Protein AF-A0A1V5RUN4-F1 (afdb_monomer)

pLDDT: mean 90.46, std 11.49, range [40.0, 98.62]

Structure (mmCIF, N/CA/C/O backbone):
data_AF-A0A1V5RUN4-F1
#
_entry.id   AF-A0A1V5RUN4-F1
#
loop_
_atom_site.group_PDB
_atom_site.id
_atom_site.type_symbol
_atom_site.label_atom_id
_atom_site.label_alt_id
_atom_site.label_comp_id
_atom_site.label_asym_id
_atom_site.label_entity_id
_atom_site.label_seq_id
_atom_site.pdbx_PDB_ins_code
_atom_site.Cartn_x
_atom_site.Cartn_y
_atom_site.Cartn_z
_atom_site.occupancy
_atom_site.B_iso_or_equiv
_atom_site.auth_seq_id
_atom_site.auth_comp_id
_atom_site.auth_asym_id
_atom_site.auth_atom_id
_atom_site.pdbx_PDB_model_num
ATOM 1 N N . MET A 1 1 ? -19.929 -7.675 33.855 1.00 40.00 1 MET A N 1
ATOM 2 C CA . MET A 1 1 ? -20.722 -7.182 32.704 1.00 40.00 1 MET A CA 1
ATOM 3 C C . MET A 1 1 ? -19.968 -7.505 31.423 1.00 40.00 1 MET A C 1
ATOM 5 O O . MET A 1 1 ? -18.819 -7.101 31.313 1.00 40.00 1 MET A O 1
ATOM 9 N N . ASN A 1 2 ? -20.564 -8.242 30.479 1.00 42.56 2 ASN A N 1
ATOM 10 C CA . ASN A 1 2 ? -19.966 -8.442 29.155 1.00 42.56 2 ASN A CA 1
ATOM 11 C C . ASN A 1 2 ? -19.930 -7.090 28.438 1.00 42.56 2 ASN A C 1
ATOM 13 O O . ASN A 1 2 ? -20.956 -6.627 27.943 1.00 42.56 2 ASN A O 1
ATOM 17 N N . ALA A 1 3 ? -18.767 -6.439 28.421 1.00 52.59 3 ALA A N 1
ATOM 18 C CA . ALA A 1 3 ? -18.533 -5.253 27.614 1.00 52.59 3 ALA A CA 1
ATOM 19 C C . ALA A 1 3 ? -18.664 -5.656 26.139 1.00 52.59 3 ALA A C 1
ATOM 21 O O . ALA A 1 3 ? -17.730 -6.158 25.518 1.00 52.59 3 ALA A O 1
ATOM 22 N N . THR A 1 4 ? -19.866 -5.512 25.587 1.00 57.59 4 THR A N 1
ATOM 23 C CA . THR A 1 4 ? -20.143 -5.721 24.167 1.00 57.59 4 THR A CA 1
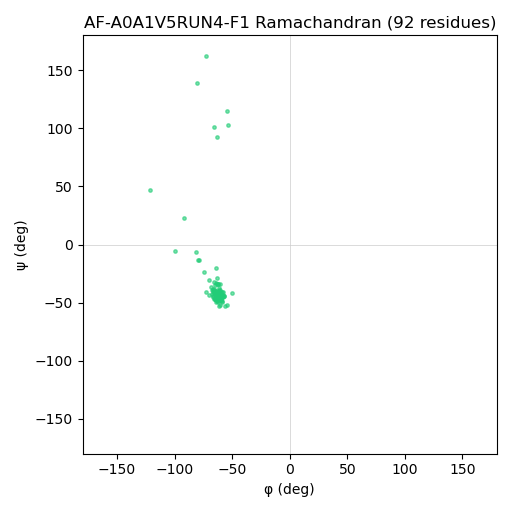ATOM 24 C C . THR A 1 4 ? -19.184 -4.844 23.365 1.00 57.59 4 THR A C 1
ATOM 26 O O . THR A 1 4 ? -19.263 -3.618 23.470 1.00 57.59 4 THR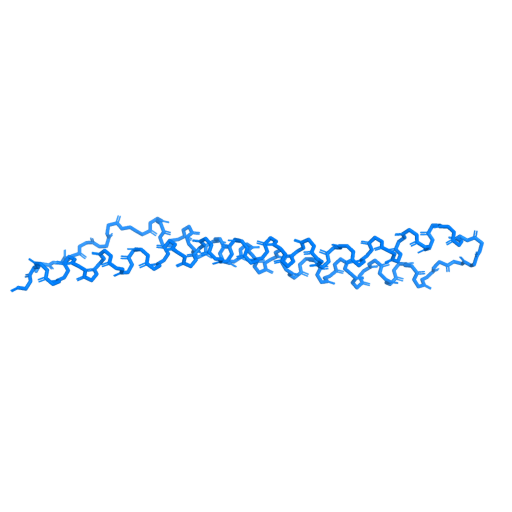 A O 1
ATOM 29 N N . ARG A 1 5 ? -18.270 -5.453 22.591 1.00 60.69 5 ARG A N 1
ATOM 30 C CA . ARG A 1 5 ? -17.397 -4.744 21.640 1.00 60.69 5 ARG A CA 1
ATOM 31 C C . ARG A 1 5 ? -18.284 -3.910 20.718 1.00 60.69 5 ARG A C 1
ATOM 33 O O . ARG A 1 5 ? -18.930 -4.460 19.833 1.00 60.69 5 ARG A O 1
ATOM 40 N N . LYS A 1 6 ? -18.358 -2.597 20.952 1.00 65.62 6 LYS A N 1
ATOM 41 C CA . LYS A 1 6 ? -19.274 -1.700 20.227 1.00 65.62 6 LYS A CA 1
ATOM 42 C C . LYS A 1 6 ? -18.768 -1.302 18.840 1.00 65.62 6 LYS A C 1
ATOM 44 O O . LYS A 1 6 ? -19.562 -0.826 18.036 1.00 65.62 6 LYS A O 1
ATOM 49 N N . TYR A 1 7 ? -17.495 -1.553 18.523 1.00 75.19 7 TYR A N 1
ATOM 50 C CA . TYR A 1 7 ? -16.875 -1.095 17.271 1.00 75.19 7 TYR A CA 1
ATOM 51 C C . TYR A 1 7 ? -16.304 -2.202 16.374 1.00 75.19 7 TYR A C 1
ATOM 53 O O . TYR A 1 7 ? -15.190 -2.058 15.861 1.00 75.19 7 TYR A O 1
ATOM 61 N N . PRO A 1 8 ? -17.038 -3.305 16.123 1.00 82.50 8 PRO A N 1
ATOM 62 C CA . PRO A 1 8 ? -16.545 -4.349 15.232 1.00 82.50 8 PRO A CA 1
ATOM 63 C C . PRO A 1 8 ? -16.328 -3.805 13.813 1.00 82.50 8 PRO A C 1
ATOM 65 O O . PRO A 1 8 ? -15.326 -4.126 13.184 1.00 82.50 8 PRO A O 1
ATOM 68 N N . LEU A 1 9 ? -17.209 -2.914 13.344 1.00 88.62 9 LEU A N 1
ATOM 69 C CA . LEU A 1 9 ? -17.120 -2.327 12.008 1.00 88.62 9 LEU A CA 1
ATOM 70 C C . LEU A 1 9 ? -15.873 -1.448 11.833 1.00 88.62 9 LEU A C 1
ATOM 72 O O . LEU A 1 9 ? -15.149 -1.611 10.858 1.00 88.62 9 LEU A O 1
ATOM 76 N N . LEU A 1 10 ? -15.579 -0.554 12.782 1.00 91.62 10 LEU A N 1
ATOM 77 C CA . LEU A 1 10 ? -14.399 0.318 12.698 1.00 91.62 10 LEU A CA 1
ATOM 78 C C . LEU A 1 10 ? -13.094 -0.484 12.750 1.00 91.62 10 LEU A C 1
ATOM 80 O O . LEU A 1 10 ? -12.144 -0.150 12.046 1.00 91.62 10 LEU A O 1
ATOM 84 N N . ARG A 1 11 ? -13.058 -1.577 13.523 1.00 91.88 11 ARG A N 1
ATOM 85 C CA . ARG A 1 11 ? -11.893 -2.467 13.571 1.00 91.88 11 ARG A CA 1
ATOM 86 C C . ARG A 1 11 ? -11.702 -3.214 1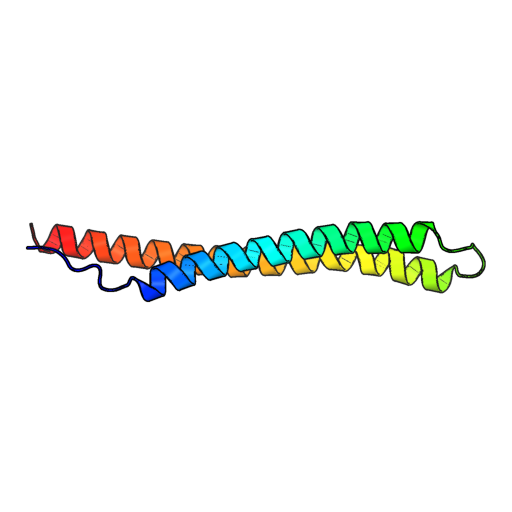2.244 1.00 91.88 11 ARG A C 1
ATOM 88 O O . ARG A 1 11 ? -10.569 -3.367 11.795 1.00 91.88 11 ARG A O 1
ATOM 95 N N . VAL A 1 12 ? -12.791 -3.600 11.571 1.00 94.88 12 VAL A N 1
ATOM 96 C CA . VAL A 1 12 ? -12.736 -4.141 10.200 1.00 94.88 12 VAL A CA 1
ATOM 97 C C . VAL A 1 12 ? -12.230 -3.087 9.219 1.00 94.88 12 VAL A C 1
ATOM 99 O O . VAL A 1 12 ? -11.305 -3.378 8.468 1.00 94.88 12 VAL A O 1
ATOM 102 N N . ILE A 1 13 ? -12.762 -1.861 9.251 1.00 95.19 13 ILE A N 1
ATOM 103 C CA . ILE A 1 13 ? -12.317 -0.763 8.375 1.00 95.19 13 ILE A CA 1
ATOM 104 C C . ILE A 1 13 ? -10.819 -0.490 8.564 1.00 95.19 13 ILE A C 1
ATOM 106 O O . ILE A 1 13 ? -10.086 -0.396 7.582 1.00 95.19 13 ILE A O 1
ATOM 110 N N . ALA A 1 14 ? -10.343 -0.430 9.810 1.00 95.44 14 ALA A N 1
ATOM 111 C CA . ALA A 1 14 ? -8.929 -0.256 10.127 1.00 95.44 14 ALA A CA 1
ATOM 112 C C . ALA A 1 14 ? -8.050 -1.352 9.502 1.00 95.44 14 ALA A C 1
ATOM 114 O O . ALA A 1 14 ? -7.013 -1.052 8.908 1.00 95.44 14 ALA A O 1
ATOM 115 N N . THR A 1 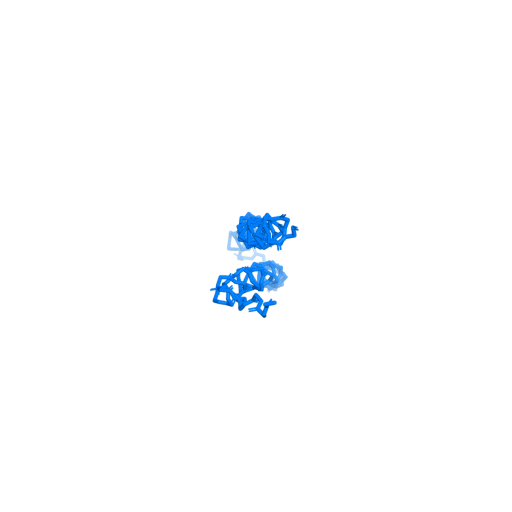15 ? -8.471 -2.615 9.592 1.00 97.12 15 THR A N 1
ATOM 116 C CA . THR A 1 15 ? -7.766 -3.736 8.957 1.00 97.12 15 THR A CA 1
ATOM 117 C C . THR A 1 15 ? -7.823 -3.647 7.434 1.00 97.12 15 THR A C 1
ATOM 119 O O . THR A 1 15 ? -6.792 -3.807 6.786 1.00 97.12 15 THR A O 1
ATOM 122 N N . VAL A 1 16 ? -8.987 -3.343 6.854 1.00 97.94 16 VAL A N 1
ATOM 123 C CA . VAL A 1 16 ? -9.156 -3.196 5.400 1.00 97.94 16 VAL A CA 1
ATOM 124 C C . VAL A 1 16 ? -8.240 -2.101 4.858 1.00 97.94 16 VAL A C 1
ATOM 126 O O . VAL A 1 16 ? -7.547 -2.342 3.877 1.00 97.94 16 VAL A O 1
ATOM 129 N N . LEU A 1 17 ? -8.152 -0.942 5.519 1.00 97.94 17 LEU A N 1
ATOM 130 C CA . LEU A 1 17 ? -7.242 0.137 5.116 1.00 97.94 17 LEU A CA 1
ATOM 131 C C . LEU A 1 17 ? -5.781 -0.322 5.083 1.00 97.94 17 LEU A C 1
ATOM 133 O O . LEU A 1 17 ? -5.073 -0.044 4.117 1.00 97.94 17 LEU A O 1
ATOM 137 N N . LYS A 1 18 ? -5.335 -1.074 6.097 1.00 97.94 18 LYS A N 1
ATOM 138 C CA . LYS A 1 18 ? -3.971 -1.628 6.134 1.00 97.94 18 LYS A CA 1
ATOM 139 C C . LYS A 1 18 ? -3.740 -2.660 5.031 1.00 97.94 18 LYS A C 1
ATOM 141 O O . LYS A 1 18 ? -2.676 -2.662 4.422 1.00 97.94 18 LYS A O 1
ATOM 146 N N . VAL A 1 19 ? -4.722 -3.519 4.755 1.00 98.44 19 VAL A N 1
ATOM 147 C CA . VAL A 1 19 ? -4.642 -4.511 3.670 1.00 98.44 19 VAL A CA 1
ATOM 148 C C . VAL A 1 19 ? -4.569 -3.815 2.311 1.00 98.44 19 VAL A C 1
ATOM 150 O O . VAL A 1 19 ? -3.690 -4.129 1.515 1.00 98.44 19 VAL A O 1
ATOM 153 N N . VAL A 1 20 ? -5.432 -2.829 2.060 1.00 98.31 20 VAL A N 1
ATOM 154 C CA . VAL A 1 20 ? -5.427 -2.044 0.816 1.00 98.31 20 VAL A CA 1
ATOM 155 C C . VAL A 1 20 ? -4.109 -1.287 0.651 1.00 98.31 20 VAL A C 1
ATOM 157 O O . VAL A 1 20 ? -3.569 -1.264 -0.453 1.00 98.31 20 VAL A O 1
ATOM 160 N N . ALA A 1 21 ? -3.545 -0.740 1.733 1.00 98.38 21 ALA A N 1
ATOM 161 C CA . ALA A 1 21 ? -2.220 -0.125 1.702 1.00 98.38 21 ALA A CA 1
ATOM 162 C C . ALA A 1 21 ? -1.173 -1.105 1.148 1.00 98.38 21 ALA A C 1
ATOM 164 O O . ALA A 1 21 ? -0.472 -0.783 0.188 1.00 98.38 21 ALA A O 1
ATOM 165 N N . TRP A 1 22 ? -1.106 -2.321 1.700 1.00 98.62 22 TRP A N 1
ATOM 166 C CA . TRP A 1 22 ? -0.188 -3.360 1.226 1.00 98.62 22 TRP A CA 1
ATOM 167 C C . TRP A 1 22 ? -0.426 -3.749 -0.233 1.00 98.62 22 TRP A C 1
ATOM 169 O O . TRP A 1 22 ? 0.537 -3.890 -0.984 1.00 98.62 22 TRP A O 1
ATOM 179 N N . VAL A 1 23 ? -1.687 -3.876 -0.653 1.00 98.44 23 VAL A N 1
ATOM 180 C CA . VAL A 1 23 ? -2.035 -4.164 -2.053 1.00 98.44 23 VAL A CA 1
ATOM 181 C C . VAL A 1 23 ? -1.485 -3.082 -2.984 1.00 98.44 23 VAL A C 1
ATOM 183 O O . VAL A 1 23 ? -0.870 -3.411 -3.996 1.00 98.44 23 VAL A O 1
ATOM 186 N N . ILE A 1 24 ? -1.643 -1.804 -2.632 1.00 98.19 24 ILE A N 1
ATOM 187 C CA . ILE A 1 24 ? -1.131 -0.679 -3.429 1.00 98.19 24 ILE A CA 1
ATOM 188 C C . ILE A 1 24 ? 0.398 -0.694 -3.489 1.00 98.19 24 ILE A C 1
ATOM 190 O O . ILE A 1 24 ? 0.964 -0.514 -4.567 1.00 98.19 24 ILE A O 1
ATOM 194 N N . LEU A 1 25 ? 1.074 -0.950 -2.365 1.00 98.31 25 LEU A N 1
ATOM 195 C CA . LEU A 1 25 ? 2.534 -1.032 -2.333 1.00 98.31 25 LEU A CA 1
ATOM 196 C C . LEU A 1 25 ? 3.054 -2.148 -3.248 1.00 98.31 25 LEU A C 1
ATOM 198 O O . LEU A 1 25 ? 3.943 -1.916 -4.066 1.00 98.31 25 LEU A O 1
ATOM 202 N N . ILE A 1 26 ? 2.464 -3.343 -3.146 1.00 98.25 26 ILE A N 1
ATOM 203 C CA . ILE A 1 26 ? 2.822 -4.495 -3.981 1.00 98.25 26 ILE A CA 1
ATOM 204 C C . ILE A 1 26 ? 2.557 -4.185 -5.458 1.00 98.25 26 ILE A C 1
ATOM 206 O O . ILE A 1 26 ? 3.422 -4.432 -6.296 1.00 98.25 26 ILE A O 1
ATOM 210 N N . ALA A 1 27 ? 1.405 -3.595 -5.786 1.00 97.69 27 ALA A N 1
ATOM 211 C CA . ALA A 1 27 ? 1.078 -3.201 -7.153 1.00 97.69 27 ALA A CA 1
ATOM 212 C C . ALA A 1 27 ? 2.082 -2.182 -7.720 1.00 97.69 27 ALA A C 1
ATOM 214 O O . ALA A 1 27 ? 2.485 -2.307 -8.874 1.00 97.69 27 ALA A O 1
ATOM 215 N N . GLY A 1 28 ? 2.542 -1.222 -6.912 1.00 97.31 28 GLY A N 1
ATOM 216 C CA . GLY A 1 28 ? 3.581 -0.267 -7.306 1.00 97.31 28 GLY A CA 1
ATOM 217 C C . GLY A 1 28 ? 4.923 -0.931 -7.621 1.00 97.31 28 GLY A C 1
ATOM 218 O O . GLY A 1 28 ? 5.560 -0.591 -8.618 1.00 97.31 28 GLY A O 1
ATOM 219 N N . ILE A 1 29 ? 5.331 -1.920 -6.819 1.00 97.00 29 ILE A N 1
ATOM 220 C CA . ILE A 1 29 ? 6.558 -2.699 -7.055 1.00 97.00 29 ILE A CA 1
ATOM 221 C C . ILE A 1 29 ? 6.426 -3.552 -8.323 1.00 97.00 29 ILE A C 1
ATOM 223 O O . ILE A 1 29 ? 7.332 -3.561 -9.156 1.00 97.00 29 ILE A O 1
ATOM 227 N N . ILE A 1 30 ? 5.294 -4.236 -8.507 1.00 97.38 30 ILE A N 1
ATOM 228 C CA . ILE A 1 30 ? 5.019 -5.010 -9.725 1.00 97.38 30 ILE A CA 1
ATOM 229 C C . ILE A 1 30 ? 5.036 -4.089 -10.949 1.00 97.38 30 ILE A C 1
ATOM 231 O O . ILE A 1 30 ? 5.648 -4.430 -11.958 1.00 97.38 30 ILE A O 1
ATOM 235 N N . GLY A 1 31 ? 4.422 -2.908 -10.849 1.00 95.31 31 GLY A N 1
ATOM 236 C CA . GLY A 1 31 ? 4.416 -1.901 -11.907 1.00 95.31 31 GLY A CA 1
ATOM 237 C C . GLY A 1 31 ? 5.820 -1.442 -12.303 1.00 95.31 31 GLY A C 1
ATOM 238 O O . GLY A 1 31 ? 6.105 -1.341 -13.493 1.00 95.31 31 GLY A O 1
ATOM 239 N N . LEU A 1 32 ? 6.719 -1.245 -11.333 1.00 95.75 32 LEU A N 1
ATOM 240 C CA . LEU A 1 32 ? 8.129 -0.942 -11.601 1.00 95.75 32 LEU A CA 1
ATOM 241 C C . LEU A 1 32 ? 8.805 -2.067 -12.388 1.00 95.75 32 LEU A C 1
ATOM 243 O O . LEU A 1 32 ? 9.417 -1.810 -13.422 1.00 95.75 32 LEU A O 1
ATOM 247 N N . VAL A 1 33 ? 8.700 -3.310 -11.911 1.00 95.94 33 VAL A N 1
ATOM 248 C CA . VAL A 1 33 ? 9.360 -4.460 -12.550 1.00 95.94 33 VAL A CA 1
ATOM 249 C C . VAL A 1 33 ? 8.816 -4.678 -13.962 1.00 95.94 33 VAL A C 1
ATOM 251 O O . VAL A 1 33 ? 9.593 -4.847 -14.901 1.00 95.94 33 VAL A O 1
ATOM 254 N N . ALA A 1 34 ? 7.495 -4.620 -14.131 1.00 94.44 34 ALA A N 1
ATOM 255 C CA . ALA A 1 34 ? 6.847 -4.762 -15.428 1.00 94.44 34 ALA A CA 1
ATOM 256 C C . ALA A 1 34 ? 7.239 -3.629 -16.391 1.00 9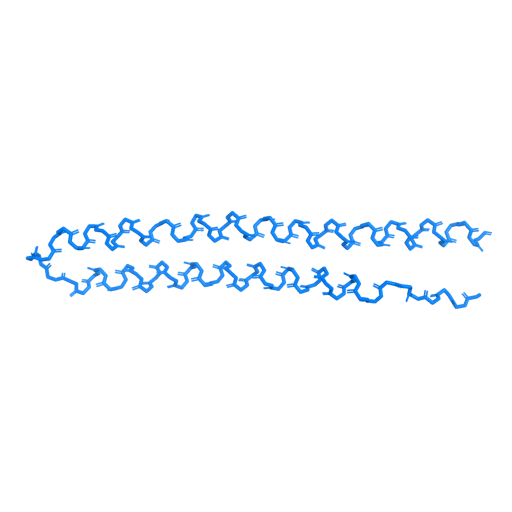4.44 34 ALA A C 1
ATOM 258 O O . ALA A 1 34 ? 7.560 -3.890 -17.549 1.00 94.44 34 ALA A O 1
ATOM 259 N N . GLY A 1 35 ? 7.260 -2.382 -15.914 1.00 93.19 35 GLY A N 1
ATOM 260 C CA . GLY A 1 35 ? 7.611 -1.217 -16.723 1.00 93.19 35 GLY A CA 1
ATOM 261 C C . GLY A 1 35 ? 9.079 -1.207 -17.159 1.00 93.19 35 GLY A C 1
ATOM 262 O O . GLY A 1 35 ? 9.372 -0.974 -18.334 1.00 93.19 35 GLY A O 1
ATOM 263 N N . LEU A 1 36 ? 10.005 -1.558 -16.259 1.00 93.25 36 LEU A N 1
ATOM 264 C CA . LEU A 1 36 ? 11.422 -1.716 -16.602 1.00 93.25 36 LEU A CA 1
ATOM 265 C C . LEU A 1 36 ? 11.655 -2.906 -17.541 1.00 93.25 36 LEU A C 1
ATOM 267 O O . LEU A 1 36 ? 12.440 -2.788 -18.481 1.00 93.25 36 LEU A O 1
ATOM 271 N N . GLY A 1 37 ? 10.950 -4.023 -17.335 1.00 92.81 37 GLY A N 1
ATOM 272 C CA . GLY A 1 37 ? 10.991 -5.177 -18.235 1.00 92.81 37 GLY A CA 1
ATOM 273 C C . GLY A 1 37 ? 10.527 -4.823 -19.650 1.00 92.81 37 GLY A C 1
ATOM 274 O O . GLY A 1 37 ? 11.210 -5.143 -20.623 1.00 92.81 37 GLY A O 1
ATOM 275 N N . ALA A 1 38 ? 9.421 -4.082 -19.769 1.00 90.31 38 ALA A N 1
ATOM 276 C CA . ALA A 1 38 ? 8.920 -3.590 -21.050 1.00 90.31 38 ALA A CA 1
ATOM 277 C C . ALA A 1 38 ? 9.926 -2.654 -21.739 1.00 90.31 38 ALA A C 1
ATOM 279 O O . ALA A 1 38 ? 10.203 -2.816 -22.926 1.00 90.31 38 ALA A O 1
ATOM 280 N N . ALA A 1 39 ? 10.532 -1.720 -20.999 1.00 89.75 39 ALA A N 1
ATOM 281 C CA . ALA A 1 39 ? 11.554 -0.825 -21.540 1.00 89.75 39 ALA A CA 1
ATOM 282 C C . ALA A 1 39 ? 12.840 -1.561 -21.964 1.00 89.75 39 ALA A C 1
ATOM 284 O O . ALA A 1 39 ? 13.507 -1.155 -22.919 1.00 89.75 39 ALA A O 1
ATOM 285 N N . GLY A 1 40 ? 13.193 -2.647 -21.269 1.00 89.00 40 GLY A N 1
ATOM 286 C CA . GLY A 1 40 ? 14.331 -3.504 -21.598 1.00 89.00 40 GLY A CA 1
ATOM 287 C C . GLY A 1 40 ? 14.186 -4.212 -22.948 1.00 89.00 40 GLY A C 1
ATOM 288 O O . GLY A 1 40 ? 15.181 -4.375 -23.648 1.00 89.00 40 GLY A O 1
ATOM 289 N N . GLY A 1 41 ? 12.958 -4.565 -23.340 1.00 89.38 41 GLY A N 1
ATOM 290 C CA . GLY A 1 41 ? 12.652 -5.205 -24.625 1.00 89.38 41 GLY A CA 1
ATOM 291 C C . GLY A 1 41 ? 12.548 -4.254 -25.826 1.00 89.38 41 GLY A C 1
ATOM 292 O O . GLY A 1 41 ? 12.410 -4.721 -26.954 1.00 89.38 41 GLY A O 1
ATOM 293 N N . MET A 1 42 ? 12.603 -2.934 -25.617 1.00 91.25 42 MET A N 1
ATOM 294 C CA . MET A 1 42 ? 12.484 -1.943 -26.695 1.00 91.25 42 MET A CA 1
ATOM 295 C C . MET A 1 42 ? 13.8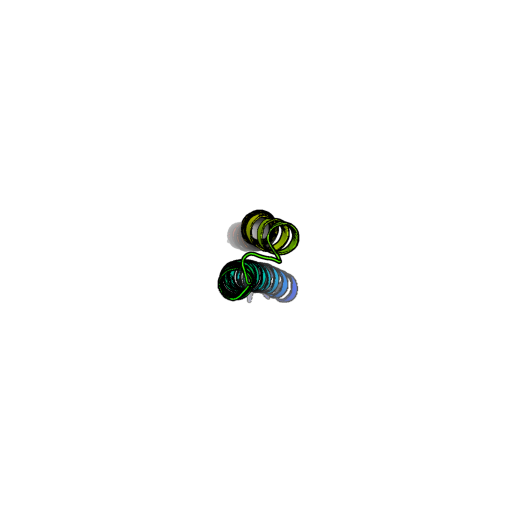00 -1.749 -27.461 1.00 91.25 42 MET A C 1
ATOM 297 O O . MET A 1 42 ? 14.881 -1.650 -26.865 1.00 91.25 42 MET A O 1
ATOM 301 N N . THR A 1 43 ? 13.694 -1.624 -28.787 1.00 89.56 43 THR A N 1
ATOM 302 C CA . THR A 1 43 ? 14.824 -1.364 -29.692 1.00 89.56 43 THR A CA 1
ATOM 303 C C . THR A 1 43 ? 15.336 0.077 -29.569 1.00 89.56 43 THR A C 1
ATOM 305 O O . THR A 1 43 ? 14.658 0.966 -29.050 1.00 89.56 43 THR A O 1
ATOM 308 N N . ALA A 1 44 ? 16.561 0.327 -30.045 1.00 82.06 44 ALA A N 1
ATOM 309 C CA . ALA A 1 44 ? 17.204 1.644 -29.963 1.00 82.06 44 ALA A CA 1
ATOM 310 C C . ALA A 1 44 ? 16.465 2.740 -30.759 1.00 82.06 44 ALA A C 1
ATOM 312 O O . ALA A 1 44 ? 16.469 3.900 -30.353 1.00 82.06 44 ALA A O 1
ATOM 313 N N . GLU A 1 45 ? 15.773 2.368 -31.838 1.00 87.19 45 GLU A N 1
ATOM 314 C CA . GLU A 1 45 ? 14.950 3.275 -32.653 1.00 87.19 45 GLU A CA 1
ATOM 315 C C . GLU A 1 45 ? 13.762 3.857 -31.866 1.00 87.19 45 GLU A C 1
ATOM 317 O O . GLU A 1 45 ? 13.256 4.928 -32.185 1.00 87.19 45 GLU A O 1
ATOM 322 N N . MET A 1 46 ? 13.366 3.203 -30.768 1.00 88.62 46 MET A N 1
ATOM 323 C CA . MET A 1 46 ? 12.301 3.647 -29.867 1.00 88.62 46 MET A CA 1
ATOM 324 C C . MET A 1 46 ? 12.826 4.510 -28.706 1.00 88.62 46 MET A C 1
ATOM 326 O O . MET A 1 46 ? 12.174 4.599 -27.667 1.00 88.62 46 MET A O 1
ATOM 330 N N . GLY A 1 47 ? 13.999 5.142 -28.843 1.00 86.81 47 GLY A N 1
ATOM 331 C CA . GLY A 1 47 ? 14.732 5.794 -27.748 1.00 86.81 47 GLY A CA 1
ATOM 332 C C . GLY A 1 47 ? 13.915 6.765 -26.883 1.00 86.81 47 GLY A C 1
ATOM 333 O O . GLY A 1 47 ? 14.006 6.712 -25.657 1.00 86.81 47 GLY A O 1
ATOM 334 N N . VAL A 1 48 ? 13.060 7.596 -27.493 1.00 89.81 48 VAL A N 1
ATOM 335 C CA . VAL A 1 48 ? 12.167 8.516 -26.756 1.00 89.81 48 VAL A CA 1
ATOM 336 C C . VAL A 1 48 ? 11.132 7.742 -25.937 1.00 89.81 48 VAL A C 1
ATOM 338 O O . VAL A 1 48 ? 10.951 8.013 -24.751 1.00 89.81 48 VAL A O 1
ATOM 341 N N . LEU A 1 49 ? 10.486 6.742 -26.543 1.00 88.62 49 LEU A N 1
ATOM 342 C CA . LEU A 1 49 ? 9.487 5.913 -25.871 1.00 88.62 49 LEU A CA 1
ATOM 343 C C . LEU A 1 49 ? 10.126 5.119 -24.723 1.00 88.62 49 LEU A C 1
ATOM 345 O O . LEU A 1 49 ? 9.603 5.103 -23.613 1.00 88.62 49 LEU A O 1
ATOM 349 N N . LYS A 1 50 ? 11.308 4.543 -24.957 1.00 90.50 50 LYS A N 1
ATOM 350 C CA . LYS A 1 50 ? 12.097 3.840 -23.943 1.00 90.50 50 LYS A CA 1
ATOM 351 C C . LYS A 1 50 ? 12.414 4.744 -22.753 1.00 90.50 50 LYS A C 1
ATOM 353 O O . LYS A 1 50 ? 12.232 4.314 -21.620 1.00 90.50 50 LYS A O 1
ATOM 358 N N . GLY A 1 51 ? 12.825 5.990 -22.999 1.00 87.62 51 GLY A N 1
ATOM 359 C CA . GLY A 1 51 ? 13.072 6.985 -21.950 1.00 87.62 51 GLY A CA 1
ATOM 360 C C . GLY A 1 51 ? 11.824 7.326 -21.128 1.00 87.62 51 GLY A C 1
ATOM 361 O O . GLY A 1 51 ? 11.900 7.427 -19.905 1.00 87.62 51 GLY A O 1
ATOM 362 N N . ILE A 1 52 ? 10.661 7.445 -21.775 1.00 89.31 52 ILE A N 1
ATOM 363 C CA . ILE A 1 52 ? 9.382 7.682 -21.086 1.00 89.31 52 ILE A CA 1
ATOM 364 C C . ILE A 1 52 ? 9.014 6.486 -20.205 1.00 89.31 52 ILE A C 1
ATOM 366 O O . ILE A 1 52 ? 8.652 6.671 -19.044 1.00 89.31 52 ILE A O 1
ATOM 370 N N . PHE A 1 53 ? 9.128 5.261 -20.722 1.00 88.81 53 PHE A N 1
ATOM 371 C CA . PHE A 1 53 ? 8.799 4.056 -19.961 1.00 88.81 53 PHE A CA 1
ATOM 372 C C . PHE A 1 53 ? 9.751 3.840 -18.784 1.00 88.81 53 PHE A C 1
ATOM 374 O O . PHE A 1 53 ? 9.287 3.526 -17.688 1.00 88.81 53 PHE A O 1
ATOM 381 N N . THR A 1 54 ? 11.060 4.048 -18.953 1.00 90.12 54 THR A N 1
ATOM 382 C CA . THR A 1 54 ? 12.010 3.925 -17.838 1.00 90.12 54 THR A CA 1
ATOM 383 C C . THR A 1 54 ? 11.749 4.975 -16.765 1.00 90.12 54 THR A C 1
ATOM 385 O O . THR A 1 54 ? 11.618 4.615 -15.597 1.00 90.12 54 THR A O 1
ATOM 388 N N . ALA A 1 55 ? 11.609 6.250 -17.139 1.00 89.19 55 ALA A N 1
ATOM 389 C CA . ALA A 1 55 ? 11.349 7.330 -16.189 1.00 89.19 55 ALA A CA 1
ATOM 390 C C . ALA A 1 55 ? 9.988 7.170 -15.490 1.00 89.19 55 ALA A C 1
ATOM 392 O O . ALA A 1 55 ? 9.899 7.284 -14.268 1.00 89.19 55 ALA A O 1
ATOM 393 N N . GLY A 1 56 ? 8.938 6.836 -16.246 1.00 89.62 56 GLY A N 1
ATOM 394 C CA . GLY A 1 56 ? 7.594 6.604 -15.717 1.00 89.62 56 GLY A CA 1
ATOM 395 C C . GLY A 1 56 ? 7.524 5.418 -14.754 1.00 89.62 56 GLY A C 1
ATOM 396 O O . GLY A 1 56 ? 6.810 5.482 -13.754 1.00 89.62 56 GLY A O 1
ATOM 397 N N . SER A 1 57 ? 8.322 4.371 -14.987 1.00 92.56 57 SER A N 1
ATOM 398 C CA . SER A 1 57 ? 8.383 3.201 -14.097 1.00 92.56 57 SER A CA 1
ATOM 399 C C . SER A 1 57 ? 8.871 3.563 -12.693 1.00 92.56 57 SER A C 1
ATOM 401 O O . SER A 1 57 ? 8.384 2.998 -11.718 1.00 92.56 57 SER A O 1
ATOM 403 N N . TRP A 1 58 ? 9.774 4.541 -12.565 1.00 91.50 58 TRP A N 1
ATOM 404 C CA . TRP A 1 58 ? 10.276 5.010 -11.268 1.00 91.50 58 TRP A CA 1
ATOM 405 C C . TRP A 1 58 ? 9.277 5.873 -10.494 1.00 91.50 58 TRP A C 1
ATOM 407 O O . TRP A 1 58 ? 9.344 5.928 -9.266 1.00 91.50 58 TRP A O 1
ATOM 417 N N . ALA A 1 59 ? 8.322 6.511 -11.175 1.00 92.25 59 ALA A N 1
ATOM 418 C CA . ALA A 1 59 ? 7.280 7.291 -10.510 1.00 92.25 59 ALA A CA 1
ATOM 419 C C . ALA A 1 5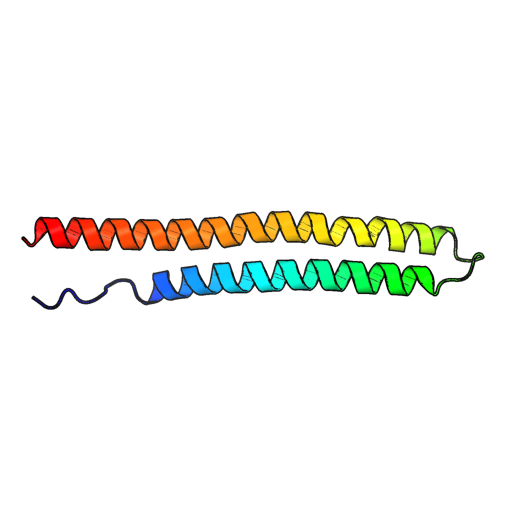9 ? 6.278 6.399 -9.750 1.00 92.25 59 ALA A C 1
ATOM 421 O O . ALA A 1 59 ? 5.754 6.803 -8.710 1.00 92.25 59 ALA A O 1
ATOM 422 N N . LEU A 1 60 ? 6.035 5.173 -10.233 1.00 92.69 60 LEU A N 1
ATOM 423 C CA . LEU A 1 60 ? 5.046 4.253 -9.659 1.00 92.69 60 LEU A CA 1
ATOM 424 C C . LEU A 1 60 ? 5.359 3.839 -8.204 1.00 92.69 60 LEU A C 1
ATOM 426 O O . LEU A 1 60 ? 4.468 3.984 -7.364 1.00 92.69 60 LEU A O 1
ATOM 430 N N . PRO A 1 61 ? 6.585 3.400 -7.844 1.00 95.31 61 PRO A N 1
ATOM 431 C CA . PRO A 1 61 ? 6.947 3.122 -6.454 1.00 95.31 61 PRO A CA 1
ATOM 432 C C . PRO A 1 61 ? 6.784 4.322 -5.532 1.00 95.31 61 PRO A C 1
ATOM 434 O O . PRO A 1 61 ? 6.304 4.168 -4.415 1.00 95.31 61 PRO A O 1
ATOM 437 N N . VAL A 1 62 ? 7.162 5.518 -5.989 1.00 96.12 62 VAL A N 1
ATOM 438 C CA . VAL A 1 62 ? 7.090 6.733 -5.167 1.00 96.12 62 VAL A CA 1
ATOM 439 C C . VAL A 1 62 ? 5.638 7.031 -4.802 1.00 96.12 62 VAL A C 1
ATOM 441 O O . VAL A 1 62 ? 5.319 7.212 -3.627 1.00 96.12 62 VAL A O 1
ATOM 444 N N . LEU A 1 63 ? 4.740 7.001 -5.789 1.00 95.88 63 LEU A N 1
ATOM 445 C CA . LEU A 1 63 ? 3.308 7.185 -5.559 1.00 95.88 63 LEU A CA 1
ATOM 446 C C . LEU A 1 63 ? 2.730 6.079 -4.664 1.00 95.88 63 LEU A C 1
ATOM 448 O O . LEU A 1 63 ? 1.965 6.372 -3.745 1.00 95.88 63 LEU A O 1
ATOM 452 N N . ALA A 1 64 ? 3.121 4.823 -4.888 1.00 97.62 64 ALA A N 1
ATOM 453 C CA . ALA A 1 64 ? 2.656 3.692 -4.090 1.00 97.62 64 ALA A CA 1
ATOM 454 C C . ALA A 1 64 ? 3.103 3.779 -2.622 1.00 97.62 64 ALA A C 1
ATOM 456 O O . ALA A 1 64 ? 2.306 3.495 -1.731 1.00 97.62 64 ALA A O 1
ATOM 457 N N . ILE A 1 65 ? 4.337 4.220 -2.355 1.00 98.25 65 ILE A N 1
ATOM 458 C CA . ILE A 1 65 ? 4.858 4.429 -0.996 1.00 98.25 65 ILE A CA 1
ATOM 459 C C . ILE A 1 65 ? 4.073 5.531 -0.281 1.00 98.25 65 ILE A C 1
ATOM 461 O O . ILE A 1 65 ? 3.679 5.347 0.870 1.00 98.25 65 ILE A O 1
ATOM 465 N N . ILE A 1 66 ? 3.805 6.656 -0.952 1.00 98.25 66 ILE A N 1
ATOM 466 C CA . ILE A 1 66 ? 3.029 7.759 -0.365 1.00 98.25 66 ILE A CA 1
ATOM 467 C C . ILE A 1 66 ? 1.635 7.267 0.049 1.00 98.25 66 ILE A C 1
ATOM 469 O O . ILE A 1 66 ? 1.221 7.469 1.193 1.00 98.25 66 ILE A O 1
ATOM 473 N N . TRP A 1 67 ? 0.935 6.568 -0.848 1.00 97.81 67 TRP A N 1
ATOM 474 C CA . TRP A 1 67 ? -0.385 6.005 -0.557 1.00 97.81 67 TRP A CA 1
ATOM 475 C C . TRP A 1 67 ? -0.351 4.933 0.530 1.00 97.81 67 TRP A C 1
ATOM 477 O O . TRP A 1 67 ? -1.219 4.925 1.404 1.00 97.81 67 TRP A O 1
ATOM 487 N N . PHE A 1 68 ? 0.660 4.061 0.515 1.00 98.56 68 PHE A N 1
ATOM 488 C CA . PHE A 1 68 ? 0.864 3.051 1.547 1.00 98.56 68 PHE A CA 1
ATOM 489 C C . PHE A 1 68 ? 0.959 3.693 2.930 1.00 98.56 68 PHE A C 1
ATOM 491 O O . PHE A 1 68 ? 0.209 3.319 3.830 1.00 98.56 68 PHE A O 1
ATOM 498 N N . VAL A 1 69 ? 1.841 4.686 3.089 1.00 98.50 69 VAL A N 1
ATOM 499 C CA . VAL A 1 69 ? 2.064 5.353 4.377 1.00 98.50 69 VAL A CA 1
ATOM 500 C C . VAL A 1 69 ? 0.775 5.993 4.879 1.00 98.50 69 VAL A C 1
ATOM 502 O O . VAL A 1 69 ? 0.404 5.772 6.029 1.00 98.50 69 VAL A O 1
ATOM 505 N N . GLN A 1 70 ? 0.060 6.731 4.027 1.00 98.31 70 GLN A N 1
ATOM 506 C CA . GLN A 1 70 ? -1.184 7.396 4.419 1.00 98.31 70 GLN A CA 1
ATOM 507 C C . GLN A 1 70 ? -2.260 6.395 4.858 1.00 98.31 70 GLN A C 1
ATOM 509 O O . GLN A 1 70 ? -2.787 6.497 5.965 1.00 98.31 70 GLN A O 1
ATOM 514 N N . LEU A 1 71 ? -2.563 5.397 4.025 1.00 98.12 71 LEU A N 1
ATOM 515 C CA . LEU A 1 71 ? -3.616 4.417 4.307 1.00 98.12 71 LEU A CA 1
ATOM 516 C C . LEU A 1 71 ? -3.287 3.558 5.530 1.00 98.12 71 LEU A C 1
ATOM 518 O O . LEU A 1 71 ? -4.146 3.332 6.387 1.00 98.12 71 LEU A O 1
ATOM 522 N N . TYR A 1 72 ? -2.033 3.116 5.642 1.00 98.50 72 TYR A N 1
ATOM 523 C CA . TYR A 1 72 ? -1.582 2.320 6.775 1.00 98.50 72 TYR A CA 1
ATOM 524 C C . TYR A 1 72 ? -1.597 3.132 8.077 1.00 98.50 72 TYR A C 1
ATOM 526 O O . TYR A 1 72 ? -2.024 2.620 9.119 1.00 98.50 72 TYR A O 1
ATOM 534 N N . ALA A 1 73 ? -1.184 4.404 8.029 1.00 98.25 73 ALA A N 1
ATOM 535 C CA . ALA A 1 73 ? -1.245 5.310 9.171 1.00 98.25 73 ALA A CA 1
ATOM 536 C C . ALA A 1 73 ? -2.692 5.551 9.614 1.00 98.25 73 ALA A C 1
ATOM 538 O O . ALA A 1 73 ? -2.991 5.371 10.792 1.00 98.25 73 ALA A O 1
ATOM 539 N N . PHE A 1 74 ? -3.614 5.852 8.693 1.00 98.19 74 PHE A N 1
ATOM 540 C CA . PHE A 1 74 ? -5.028 6.042 9.034 1.00 98.19 74 PHE A CA 1
ATOM 541 C C . PHE A 1 74 ? -5.654 4.791 9.654 1.00 98.19 74 PHE A C 1
ATOM 543 O O . PHE A 1 74 ? -6.283 4.881 10.709 1.00 98.19 74 PHE A O 1
ATOM 550 N N . GLY A 1 75 ? -5.425 3.609 9.073 1.00 97.44 75 GLY A N 1
ATOM 551 C CA . GLY A 1 75 ? -5.887 2.354 9.669 1.00 97.44 75 GLY A CA 1
ATOM 552 C C . GLY A 1 75 ? -5.284 2.103 11.057 1.00 97.44 75 GLY A C 1
ATOM 553 O O . GLY A 1 75 ? -5.943 1.553 11.938 1.00 97.44 75 GLY A O 1
ATOM 554 N N . SER A 1 76 ? -4.040 2.526 11.289 1.00 97.75 76 SER A N 1
ATOM 555 C CA . SER A 1 76 ? -3.378 2.399 12.594 1.00 97.75 76 SER A CA 1
ATOM 556 C C . SER A 1 76 ? -3.925 3.375 13.632 1.00 97.75 76 SER A C 1
ATOM 558 O O . SER A 1 76 ? -4.157 2.961 14.763 1.00 97.75 76 SER A O 1
ATOM 560 N N . ILE A 1 77 ? -4.199 4.623 13.248 1.00 98.00 77 ILE A N 1
ATOM 561 C CA . ILE A 1 77 ? -4.812 5.630 14.123 1.00 98.00 77 ILE A CA 1
ATOM 562 C C . ILE A 1 77 ? -6.211 5.182 14.552 1.00 98.00 77 ILE A C 1
ATOM 564 O O . ILE A 1 77 ? -6.521 5.228 15.737 1.00 98.00 77 ILE A O 1
ATOM 568 N N . ILE A 1 78 ? -7.039 4.689 13.623 1.00 95.88 78 ILE A N 1
ATOM 569 C CA . ILE A 1 78 ? -8.382 4.187 13.958 1.00 95.88 78 ILE A CA 1
ATOM 570 C C . ILE A 1 78 ? -8.289 3.037 14.965 1.00 95.88 78 ILE A C 1
ATOM 572 O O . ILE A 1 78 ? -8.992 3.050 15.972 1.00 95.88 78 ILE A O 1
ATOM 576 N N . ALA A 1 79 ? -7.410 2.060 14.719 1.00 94.75 79 ALA A N 1
ATOM 577 C CA . ALA A 1 79 ? -7.222 0.940 15.638 1.00 94.75 79 ALA A CA 1
ATOM 578 C C . ALA A 1 79 ? -6.774 1.417 17.032 1.00 94.75 79 ALA A C 1
ATOM 580 O O . ALA A 1 79 ? -7.350 1.000 18.031 1.00 94.75 79 ALA A O 1
ATOM 581 N N . LEU A 1 80 ? -5.818 2.349 17.084 1.00 96.25 80 LEU A N 1
ATOM 582 C CA . LEU A 1 80 ? -5.318 2.929 18.328 1.00 96.25 80 LEU A CA 1
ATOM 583 C C . LEU A 1 80 ? -6.420 3.645 19.121 1.00 96.25 80 LEU A C 1
ATOM 585 O O . LEU A 1 80 ? -6.527 3.450 20.327 1.00 96.25 80 LEU A O 1
ATOM 589 N N . LEU A 1 81 ? -7.249 4.457 18.461 1.00 95.88 81 LEU A N 1
ATOM 590 C CA . LEU A 1 81 ? -8.343 5.180 19.117 1.00 95.88 81 LEU A CA 1
ATOM 591 C C . LEU A 1 81 ? -9.390 4.224 19.703 1.00 95.88 81 LEU A C 1
ATOM 593 O O . LEU A 1 81 ? -9.850 4.444 20.823 1.00 95.88 81 LEU A O 1
ATOM 597 N N . ILE A 1 82 ? -9.723 3.145 18.984 1.00 92.94 82 ILE A N 1
ATOM 598 C CA . ILE A 1 82 ? -10.613 2.092 19.497 1.00 92.94 82 ILE A CA 1
ATOM 599 C C . ILE A 1 82 ? -10.016 1.467 20.759 1.00 92.94 82 ILE A C 1
ATOM 601 O O . ILE A 1 82 ? -10.725 1.310 21.751 1.00 92.94 82 ILE A O 1
ATOM 605 N N . ASP A 1 83 ? -8.726 1.130 20.734 1.00 92.31 83 ASP A N 1
ATOM 606 C CA . ASP A 1 83 ? -8.057 0.478 21.860 1.00 92.31 83 ASP A CA 1
ATOM 607 C C . ASP A 1 83 ? -7.969 1.405 23.086 1.00 92.31 83 ASP A C 1
ATOM 609 O O . ASP A 1 83 ? -8.197 0.962 24.213 1.00 92.31 83 ASP A O 1
ATOM 613 N N . ILE A 1 84 ? -7.719 2.705 22.881 1.00 94.50 84 ILE A N 1
ATOM 614 C CA . ILE A 1 84 ? -7.785 3.720 23.945 1.00 94.50 84 ILE A CA 1
ATOM 615 C C . ILE A 1 84 ? -9.190 3.751 24.556 1.00 94.50 84 ILE A C 1
ATOM 617 O O . ILE A 1 84 ? -9.330 3.669 25.774 1.00 94.50 84 ILE A O 1
ATOM 621 N N . GLU A 1 85 ? -10.237 3.812 23.734 1.00 92.44 85 GLU A N 1
ATOM 622 C CA . GLU A 1 85 ? -11.614 3.901 24.224 1.00 92.44 85 GLU A CA 1
ATOM 623 C C . GLU A 1 85 ? -12.075 2.625 24.949 1.00 92.44 85 GLU A C 1
ATOM 625 O O . GLU A 1 85 ? -12.779 2.691 25.963 1.00 92.44 85 GLU A O 1
ATOM 630 N N . GLU A 1 86 ? -11.684 1.448 24.450 1.00 89.88 86 GLU A N 1
ATOM 631 C CA . GLU A 1 86 ? -11.925 0.166 25.120 1.00 89.88 86 GLU A CA 1
ATOM 632 C C . GLU A 1 86 ? -11.240 0.129 26.496 1.00 89.88 86 GLU A C 1
ATOM 634 O O . GLU A 1 86 ? -11.876 -0.267 27.476 1.00 89.88 86 GLU A O 1
ATOM 639 N N . ASN A 1 87 ? -9.996 0.605 26.605 1.00 90.62 87 ASN A N 1
ATOM 640 C CA . ASN A 1 87 ? -9.260 0.644 27.871 1.00 90.62 87 ASN A CA 1
ATOM 641 C C . ASN A 1 87 ? -9.829 1.671 28.861 1.00 90.62 87 ASN A C 1
ATOM 643 O O . ASN A 1 87 ? -10.015 1.342 30.032 1.00 90.62 87 ASN A O 1
ATOM 647 N N . THR A 1 88 ? -10.178 2.881 28.412 1.00 92.06 88 THR A N 1
ATOM 648 C CA . THR A 1 88 ? -10.799 3.899 29.275 1.00 92.06 88 THR A CA 1
ATOM 649 C C . THR A 1 88 ? -12.123 3.412 29.861 1.00 92.06 88 THR A C 1
ATOM 651 O O . THR A 1 88 ? -12.374 3.605 31.048 1.00 92.06 88 THR A O 1
ATOM 654 N N . ARG A 1 89 ? -12.958 2.722 29.072 1.00 87.06 89 ARG A N 1
ATOM 655 C CA . ARG A 1 89 ? -14.211 2.147 29.588 1.00 87.06 89 ARG A CA 1
ATOM 656 C C . ARG A 1 89 ? -13.994 1.043 30.608 1.0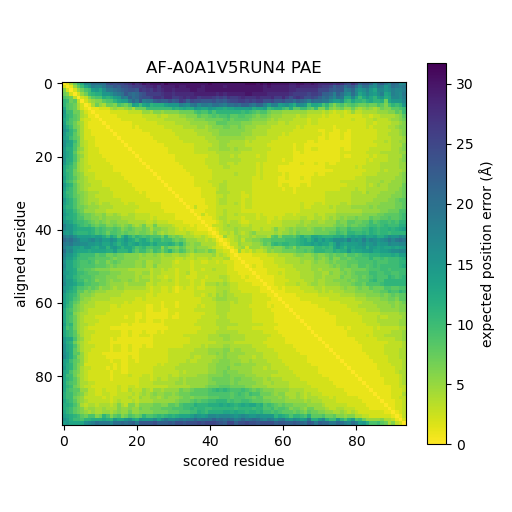0 87.06 89 ARG A C 1
ATOM 658 O O . ARG A 1 89 ? -14.766 0.966 31.555 1.00 87.06 89 ARG A O 1
ATOM 665 N N . ARG A 1 90 ? -12.983 0.196 30.408 1.00 88.94 90 ARG A N 1
ATOM 666 C CA . ARG A 1 90 ? -12.647 -0.859 31.371 1.00 88.94 90 ARG A CA 1
ATOM 667 C C . ARG A 1 90 ? -12.266 -0.262 32.721 1.00 88.94 90 ARG A C 1
ATOM 669 O O . ARG A 1 90 ? -12.855 -0.661 33.714 1.00 88.94 90 ARG A O 1
ATOM 676 N N . MET A 1 91 ? -11.390 0.745 32.724 1.00 90.69 91 MET A N 1
ATOM 677 C CA . MET A 1 91 ? -10.985 1.444 33.950 1.00 90.69 91 MET A CA 1
ATOM 678 C C . MET A 1 91 ? -12.150 2.155 34.648 1.00 90.69 91 MET A C 1
ATOM 680 O O . MET A 1 91 ? -12.164 2.234 35.863 1.00 90.69 91 MET A O 1
ATOM 684 N N . ALA A 1 92 ? -13.129 2.677 33.902 1.00 87.88 92 ALA A N 1
ATOM 685 C CA . ALA A 1 92 ? -14.304 3.332 34.487 1.00 87.88 92 ALA A CA 1
ATOM 686 C C . ALA A 1 92 ? -15.368 2.348 35.017 1.00 87.88 92 ALA A C 1
ATOM 688 O O . ALA A 1 92 ? -16.318 2.773 35.670 1.00 87.88 92 ALA A O 1
ATOM 689 N N . SER A 1 93 ? -15.264 1.062 34.665 1.00 79.88 93 SER A N 1
ATOM 690 C CA . SER A 1 93 ? -16.170 -0.000 35.126 1.00 79.88 93 SER A CA 1
ATOM 691 C C . SER A 1 93 ? -15.607 -0.845 36.273 1.00 79.88 93 SER A C 1
ATOM 693 O O . SER A 1 93 ? -16.321 -1.720 36.765 1.00 79.88 93 SER A O 1
ATOM 695 N N . GLU A 1 94 ? -14.344 -0.613 36.639 1.00 61.34 94 GLU A N 1
ATOM 696 C CA . GLU A 1 94 ? -13.673 -1.131 37.841 1.00 61.34 94 GLU A CA 1
ATOM 697 C C . GLU A 1 94 ? -13.851 -0.146 39.003 1.00 61.34 94 GLU A C 1
ATOM 699 O O . GLU A 1 94 ? -14.036 -0.633 40.140 1.00 61.34 94 GLU A O 1
#

Solvent-accessible surface area (backbone atoms only — not comparable to full-atom values): 4874 Å² total; per-residue (Å²): 129,88,80,72,79,86,54,64,66,58,51,49,50,16,50,49,33,37,51,52,15,51,52,42,36,52,49,14,50,50,46,26,55,53,29,44,52,55,32,68,73,53,58,77,94,42,48,70,60,34,51,52,36,45,57,52,19,60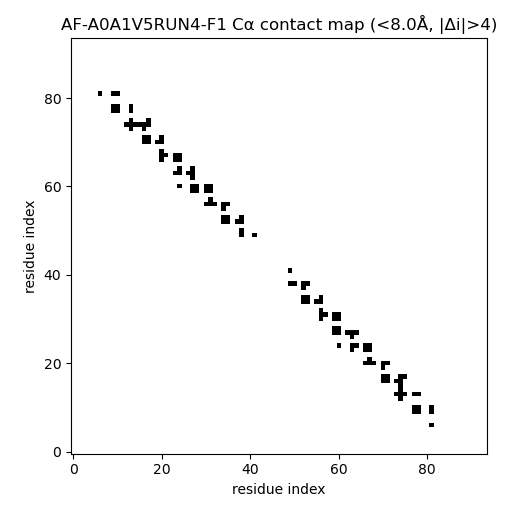,49,37,40,56,54,17,48,54,51,22,55,53,33,33,47,53,16,48,51,52,44,49,52,52,52,51,53,56,50,55,51,51,65,75,73,109

Radius of gyration: 21.62 Å; Cα contacts (8 Å, |Δi|>4): 67; chains: 1; bounding box: 38×17×70 Å

Secondary structure (DSSP, 8-state):
-----S-HHHHHHHHHHHHHHHHHHHHHHHHHHHHHHHHHT--GGGHHHHHHHHHHHHHHHHHHHHHHHHHHHHHHHHHHHHHHHHHHHHHHH-

Foldseek 3Di:
DPPPLPPPPLLVQLVVLLVVLVVLLVVLVVLLVVLLVVLVPDDVVCVVVSVCSNVVNVVSNVVSVVSSCVSNVVSVVSVVVSVVVVVVVVVVVD

Mean predicted aligned error: 5.78 Å

Sequence (94 aa):
MNATRKYPLLRVIATVLKVVAWVILIAGIIGLVAGLGAAGGMTAEMGVLKGIFTAGSWALPVLAIIWFVQLYAFGSIIALLIDIEENTRRMASE

Nearest PDB structures (foldseek):
  7p3r-assembly1_D  TM=6.506E-01  e=2.491E+00  Vibrio cholerae O1 biovar El Tor str. N16961
  6tz5-assembly1_AA  TM=5.060E-01  e=6.735E+00  Homo sapiens